Protein AF-A0A965VBL3-F1 (afdb_monomer_lite)

Foldseek 3Di:
DKDKDADDCQVQFDKDWDDWPPPLKDKDWADWDADPVNRMIIIDIDIDRDPPRDWAFQQCDPVRPWIWTWIQTSGPVPRIDIDTHHDTDDD

Sequence (91 aa):
MFLTARGPHRDTVKPVVREVVPDSMQVTIGAAGEIGAGAVVRLPIEIVIPPGSRPANHLCSQQGPAGRIVLETGHPDTPLLTIPVCVAIGP

Secondary structure (DSSP, 8-state):
-EEEEESTTGGG---EEEEEESTT-EEEE---EEETTTTEEEEEEEEE--TTPPPEEE-SSSSS--EEEEEEEEETTEEEEEEEE-EEE--

pLDDT: mean 94.92, std 3.39, range [78.69, 98.31]

Radius of gyration: 15.01 Å; chains: 1; bounding box: 37×23×43 Å

Structure (mmCIF, N/CA/C/O backbone):
data_AF-A0A965VBL3-F1
#
_entry.id   AF-A0A965VBL3-F1
#
loop_
_atom_site.group_PDB
_atom_site.id
_atom_site.type_symbol
_atom_site.label_atom_id
_atom_site.label_alt_id
_atom_site.label_comp_id
_atom_site.label_asym_id
_atom_site.label_entity_id
_atom_site.label_seq_id
_atom_site.pdbx_PDB_ins_code
_atom_site.Cartn_x
_atom_site.Cartn_y
_atom_site.Cartn_z
_atom_site.occupancy
_atom_site.B_iso_or_equiv
_atom_site.auth_seq_id
_atom_site.auth_comp_id
_atom_site.auth_asym_id
_atom_site.auth_atom_id
_atom_site.pdbx_PDB_model_num
ATOM 1 N N . MET A 1 1 ? -6.089 1.066 -5.122 1.00 92.38 1 MET A N 1
ATOM 2 C CA . MET A 1 1 ? -5.035 2.110 -5.242 1.00 92.38 1 MET A CA 1
ATOM 3 C C . MET A 1 1 ? -3.917 1.577 -6.144 1.00 92.38 1 MET A C 1
ATOM 5 O O . MET A 1 1 ? -3.911 0.382 -6.397 1.00 92.38 1 MET A O 1
ATOM 9 N N . PHE A 1 2 ? -2.994 2.405 -6.652 1.00 95.12 2 PHE A N 1
ATOM 10 C CA . PHE A 1 2 ? -1.804 1.928 -7.381 1.00 95.12 2 PHE A CA 1
ATOM 11 C C . PHE A 1 2 ? -0.527 2.599 -6.868 1.00 95.12 2 PHE A C 1
ATOM 13 O O . PHE A 1 2 ? -0.503 3.821 -6.724 1.00 95.12 2 PHE A O 1
ATOM 20 N N . LEU A 1 3 ? 0.547 1.825 -6.691 1.00 95.94 3 LEU A N 1
ATOM 21 C CA . LEU A 1 3 ? 1.910 2.353 -6.655 1.00 95.94 3 LEU A CA 1
ATOM 22 C C . LEU A 1 3 ? 2.409 2.488 -8.094 1.00 95.94 3 LEU A C 1
ATOM 24 O O . LEU A 1 3 ? 2.343 1.537 -8.868 1.00 95.94 3 LEU A O 1
ATOM 28 N N . THR A 1 4 ? 2.883 3.675 -8.465 1.00 96.06 4 THR A N 1
ATOM 29 C CA . THR A 1 4 ? 3.431 3.933 -9.802 1.00 96.06 4 THR A CA 1
ATOM 30 C C . THR A 1 4 ? 4.927 4.186 -9.695 1.00 96.06 4 THR A C 1
ATOM 32 O O . THR A 1 4 ? 5.334 5.130 -9.024 1.00 96.06 4 THR A O 1
ATOM 35 N N . ALA A 1 5 ? 5.725 3.390 -10.400 1.00 95.12 5 ALA A N 1
ATOM 36 C CA . ALA A 1 5 ? 7.161 3.575 -10.536 1.00 95.12 5 ALA A CA 1
ATOM 37 C C . ALA A 1 5 ? 7.501 4.092 -11.941 1.00 95.12 5 ALA A C 1
ATOM 39 O O . ALA A 1 5 ? 6.956 3.638 -12.951 1.00 95.12 5 ALA A O 1
ATOM 40 N N . ARG A 1 6 ? 8.396 5.078 -12.003 1.00 93.31 6 ARG A N 1
ATOM 41 C CA . ARG A 1 6 ? 8.891 5.695 -13.241 1.00 93.31 6 ARG A CA 1
ATOM 42 C C . ARG A 1 6 ? 10.405 5.853 -13.157 1.00 93.31 6 ARG A C 1
ATOM 44 O O . ARG A 1 6 ? 10.985 5.708 -12.087 1.00 93.31 6 ARG A O 1
ATOM 51 N N . GLY A 1 7 ? 11.027 6.203 -14.279 1.00 92.69 7 GLY A N 1
ATOM 52 C CA . GLY A 1 7 ? 12.464 6.471 -14.325 1.00 92.69 7 GLY A CA 1
ATOM 53 C C . GLY A 1 7 ? 13.317 5.197 -14.359 1.00 92.69 7 GLY A C 1
ATOM 54 O O . GLY A 1 7 ? 12.774 4.109 -14.565 1.00 92.69 7 GLY A O 1
ATOM 55 N N . PRO A 1 8 ? 14.648 5.322 -14.226 1.00 93.19 8 PRO A N 1
ATOM 56 C CA . PRO A 1 8 ? 15.596 4.235 -14.497 1.00 93.19 8 PRO A CA 1
ATOM 57 C C . PRO A 1 8 ? 15.459 3.010 -13.586 1.00 93.19 8 PRO A C 1
ATOM 59 O O . PRO A 1 8 ? 15.795 1.907 -13.997 1.00 93.19 8 PRO A O 1
ATOM 62 N N . HIS A 1 9 ? 14.942 3.190 -12.370 1.00 93.75 9 HIS A N 1
ATOM 63 C CA . HIS A 1 9 ? 14.825 2.127 -11.366 1.00 93.75 9 HIS A CA 1
ATOM 64 C C . HIS A 1 9 ? 13.420 1.518 -11.282 1.00 93.75 9 HIS A C 1
ATOM 66 O O . HIS A 1 9 ? 13.125 0.760 -10.364 1.00 93.75 9 HIS A O 1
ATOM 72 N N . ARG A 1 10 ? 12.522 1.830 -12.225 1.00 93.94 10 ARG A N 1
ATOM 73 C CA . ARG A 1 10 ? 11.125 1.366 -12.168 1.00 93.94 10 ARG A CA 1
ATOM 74 C C . ARG A 1 10 ? 10.981 -0.156 -12.101 1.00 93.94 10 ARG A C 1
ATOM 76 O O . ARG A 1 10 ? 10.101 -0.636 -11.396 1.00 93.94 10 ARG A O 1
ATOM 83 N N . ASP A 1 11 ? 11.882 -0.892 -12.746 1.00 90.94 11 ASP A N 1
ATOM 84 C CA . ASP A 1 11 ? 11.851 -2.359 -12.794 1.00 90.94 11 ASP A CA 1
ATOM 85 C C . ASP A 1 11 ? 12.417 -3.011 -11.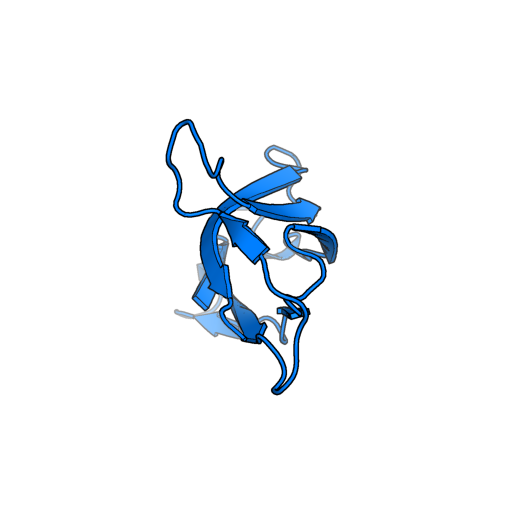519 1.00 90.94 11 ASP A C 1
ATOM 87 O O . ASP A 1 11 ? 12.236 -4.208 -11.284 1.00 90.94 11 ASP A O 1
ATOM 91 N N . THR A 1 12 ? 13.084 -2.232 -10.657 1.00 91.88 12 THR A N 1
ATOM 92 C CA . THR A 1 12 ? 13.564 -2.708 -9.351 1.00 91.88 12 THR A CA 1
ATOM 93 C C . THR A 1 12 ? 12.513 -2.548 -8.253 1.00 91.88 12 THR A C 1
ATOM 95 O O . THR A 1 12 ? 12.687 -3.096 -7.166 1.00 91.88 12 THR A O 1
ATOM 98 N N . VAL A 1 13 ? 11.412 -1.837 -8.524 1.00 95.25 13 VAL A N 1
ATOM 99 C CA . VAL A 1 13 ? 10.342 -1.595 -7.551 1.00 95.25 13 VAL A CA 1
ATOM 100 C C . VAL A 1 13 ? 9.525 -2.870 -7.344 1.00 95.25 13 VAL A C 1
ATOM 102 O O . VAL A 1 13 ? 8.667 -3.230 -8.150 1.00 95.25 13 VAL A O 1
ATOM 105 N N . LYS A 1 14 ? 9.800 -3.552 -6.230 1.00 94.69 14 LYS A N 1
ATOM 106 C CA . LYS A 1 14 ? 9.163 -4.800 -5.790 1.00 94.69 14 LYS A CA 1
ATOM 107 C C . LYS A 1 14 ? 8.704 -4.637 -4.340 1.00 94.69 14 LYS A C 1
ATOM 109 O O . LYS A 1 14 ? 9.354 -5.150 -3.431 1.00 94.69 14 LYS A O 1
ATOM 114 N N . PRO A 1 15 ? 7.636 -3.858 -4.111 1.00 96.69 15 PRO A N 1
ATOM 115 C CA . PRO A 1 15 ? 7.238 -3.463 -2.781 1.00 96.69 15 PRO A CA 1
ATOM 116 C C . PRO A 1 15 ? 6.719 -4.643 -1.956 1.00 96.69 15 PRO A C 1
ATOM 118 O O . PRO A 1 15 ? 5.977 -5.488 -2.457 1.00 96.69 15 PRO A O 1
ATOM 121 N N . VAL A 1 16 ? 7.062 -4.653 -0.672 1.00 97.44 16 VAL A N 1
ATOM 122 C CA . VAL A 1 16 ? 6.593 -5.618 0.327 1.00 97.44 16 VAL A CA 1
ATOM 123 C C . VAL A 1 16 ? 5.982 -4.855 1.496 1.00 97.44 16 VAL A C 1
ATOM 125 O O . VAL A 1 16 ? 6.553 -3.875 1.975 1.00 97.44 16 VAL A O 1
ATOM 128 N N . VAL A 1 17 ? 4.818 -5.303 1.970 1.00 97.88 17 VAL A N 1
ATOM 129 C CA . VAL A 1 17 ? 4.168 -4.725 3.153 1.00 97.88 17 VAL A CA 1
ATOM 130 C C . VAL A 1 17 ? 4.989 -5.072 4.395 1.00 97.88 17 VAL A C 1
ATOM 132 O O . VAL A 1 17 ? 5.220 -6.244 4.687 1.00 97.88 17 VAL A O 1
ATOM 135 N N . ARG A 1 18 ? 5.443 -4.048 5.119 1.00 97.88 18 ARG A N 1
ATOM 136 C CA . ARG A 1 18 ? 6.208 -4.186 6.367 1.00 97.88 18 ARG A CA 1
ATOM 137 C C . ARG A 1 18 ? 5.367 -3.929 7.601 1.00 97.88 18 ARG A C 1
ATOM 139 O O . ARG A 1 18 ? 5.544 -4.612 8.602 1.00 97.88 18 ARG A O 1
ATOM 146 N N . GLU A 1 19 ? 4.453 -2.971 7.529 1.00 98.00 19 GLU A N 1
ATOM 147 C CA . GLU A 1 19 ? 3.597 -2.619 8.655 1.00 98.00 19 GLU A CA 1
ATOM 148 C C . GLU A 1 19 ? 2.241 -2.117 8.169 1.00 98.00 19 GLU A C 1
ATOM 150 O O . GLU A 1 19 ? 2.160 -1.407 7.163 1.00 98.00 19 GLU A O 1
ATOM 155 N N . VAL A 1 20 ? 1.189 -2.461 8.911 1.00 98.19 20 VAL A N 1
ATOM 156 C CA . VAL A 1 20 ? -0.164 -1.954 8.700 1.00 98.19 20 VAL A CA 1
ATOM 157 C C . VAL A 1 20 ? -0.772 -1.562 10.043 1.00 98.19 20 VAL A C 1
ATOM 159 O O . VAL A 1 20 ? -0.803 -2.357 10.978 1.00 98.19 20 VAL A O 1
ATOM 162 N N . VAL A 1 21 ? -1.259 -0.327 10.126 1.00 97.25 21 VAL A N 1
ATOM 163 C CA . VAL A 1 21 ? -1.991 0.219 11.269 1.00 97.25 21 VAL A CA 1
ATOM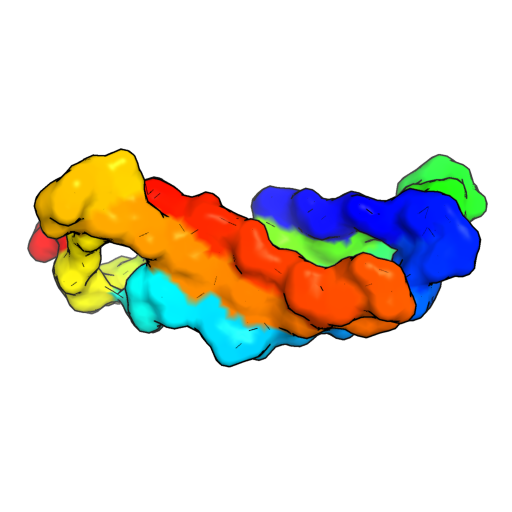 164 C C . VAL A 1 21 ? -3.246 0.919 10.735 1.00 97.25 21 VAL A C 1
ATOM 166 O O . VAL A 1 21 ? -3.105 1.824 9.905 1.00 97.25 21 VAL A O 1
ATOM 169 N N . PRO A 1 22 ? -4.456 0.555 11.195 1.00 96.69 22 PRO A N 1
ATOM 170 C CA . PRO A 1 22 ? -4.749 -0.465 12.210 1.00 96.69 22 PRO A CA 1
ATOM 171 C C . PRO A 1 22 ? -4.552 -1.897 11.689 1.00 96.69 22 PRO A C 1
ATOM 173 O O . PRO A 1 22 ? -4.671 -2.147 10.494 1.00 96.69 22 PRO A O 1
ATOM 176 N N . ASP A 1 23 ? -4.318 -2.850 12.592 1.00 95.38 23 ASP A N 1
ATOM 177 C CA . ASP A 1 23 ? -4.156 -4.275 12.246 1.00 95.38 23 ASP A CA 1
ATOM 178 C C . ASP A 1 23 ? -5.450 -4.945 11.737 1.00 95.38 23 ASP A C 1
ATOM 180 O O . ASP A 1 23 ? -5.407 -5.988 11.090 1.00 95.38 23 ASP A O 1
ATOM 184 N N . SER A 1 24 ? -6.601 -4.301 11.950 1.00 95.38 24 SER A N 1
ATOM 185 C CA . SER A 1 24 ? -7.890 -4.630 11.330 1.00 95.38 24 SER A CA 1
ATOM 186 C C . SER A 1 24 ? -7.926 -4.429 9.804 1.00 95.38 24 SER A C 1
ATOM 188 O O . SER A 1 24 ? -8.931 -4.767 9.173 1.00 95.38 24 SER A O 1
ATOM 190 N N . MET A 1 25 ? -6.885 -3.840 9.209 1.00 96.38 25 MET A N 1
ATOM 191 C CA . MET A 1 25 ? -6.767 -3.588 7.774 1.00 96.38 25 MET A CA 1
ATOM 192 C C . MET A 1 25 ? -5.809 -4.595 7.129 1.00 96.38 25 MET A C 1
ATOM 194 O O . MET A 1 25 ? -4.695 -4.810 7.596 1.00 96.38 25 MET A O 1
ATOM 198 N N . GLN A 1 26 ? -6.228 -5.183 6.015 1.00 97.31 26 GLN A N 1
ATOM 199 C CA . GLN A 1 26 ? -5.416 -6.060 5.180 1.00 97.31 26 GLN A CA 1
ATOM 200 C C . GLN A 1 26 ? -4.945 -5.293 3.951 1.00 97.31 26 GLN A C 1
ATOM 202 O O . GLN A 1 26 ? -5.730 -4.591 3.313 1.00 97.31 26 GLN A O 1
ATOM 207 N N . VAL A 1 27 ? -3.664 -5.434 3.614 1.00 98.06 27 VAL A N 1
ATOM 208 C CA . VAL A 1 27 ? -3.058 -4.778 2.453 1.00 98.06 27 VAL A CA 1
ATOM 209 C C . VAL A 1 27 ? -2.394 -5.828 1.582 1.00 98.06 27 VAL A C 1
ATOM 211 O O . VAL A 1 27 ? -1.511 -6.547 2.045 1.00 98.06 27 VAL A O 1
ATOM 214 N N . THR A 1 28 ? -2.794 -5.878 0.315 1.00 97.94 28 THR A N 1
ATOM 215 C CA . THR A 1 28 ? -2.232 -6.794 -0.681 1.00 97.94 28 THR A CA 1
ATOM 216 C C . THR A 1 28 ? -1.668 -6.002 -1.851 1.00 97.94 28 THR A C 1
ATOM 218 O O . THR A 1 28 ? -2.268 -5.031 -2.315 1.00 97.94 28 THR A O 1
ATOM 221 N N . ILE A 1 29 ? -0.500 -6.418 -2.334 1.00 97.62 29 ILE A N 1
ATOM 222 C CA . ILE A 1 29 ? 0.154 -5.846 -3.511 1.00 97.62 29 ILE A CA 1
ATOM 223 C C . ILE A 1 29 ? 0.031 -6.871 -4.632 1.00 97.62 29 ILE A C 1
ATOM 225 O O . ILE A 1 29 ? 0.549 -7.981 -4.518 1.00 97.62 29 ILE A O 1
ATOM 229 N N . GLY A 1 30 ? -0.680 -6.517 -5.699 1.00 96.19 30 GLY A N 1
ATOM 230 C CA . GLY A 1 30 ? -0.824 -7.387 -6.861 1.00 96.19 30 GLY A CA 1
ATOM 231 C C . GLY A 1 30 ? 0.344 -7.273 -7.842 1.00 96.19 30 GLY A C 1
ATOM 232 O O . GLY A 1 30 ? 1.280 -6.492 -7.658 1.00 96.19 30 GLY A O 1
ATOM 233 N N . ALA A 1 31 ? 0.272 -8.067 -8.910 1.00 94.25 31 ALA A N 1
ATOM 234 C CA . ALA A 1 31 ? 1.325 -8.146 -9.915 1.00 94.25 31 ALA A CA 1
ATOM 235 C C . ALA A 1 31 ? 1.576 -6.799 -10.611 1.00 94.25 31 ALA A C 1
ATOM 237 O O . ALA A 1 31 ? 0.647 -6.045 -10.912 1.00 94.25 31 ALA A O 1
ATOM 238 N N . ALA A 1 32 ? 2.850 -6.523 -10.887 1.00 94.12 32 ALA A N 1
ATOM 239 C CA . ALA A 1 32 ? 3.262 -5.355 -11.644 1.00 94.12 32 ALA A CA 1
ATOM 240 C C . ALA A 1 32 ? 2.777 -5.444 -13.100 1.00 94.12 32 ALA A C 1
ATOM 242 O O . ALA A 1 32 ? 2.904 -6.485 -13.743 1.0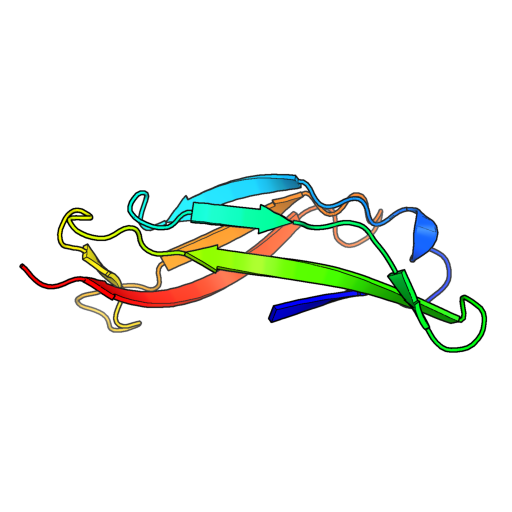0 94.12 32 ALA A O 1
ATOM 243 N N . GLY A 1 33 ? 2.243 -4.337 -13.614 1.00 93.81 33 GLY A N 1
ATOM 244 C CA . GLY A 1 33 ? 1.852 -4.169 -15.008 1.00 93.81 33 GLY A CA 1
ATOM 245 C C . GLY A 1 33 ? 2.566 -2.981 -15.643 1.00 93.81 33 GLY A C 1
ATOM 246 O O . GLY A 1 33 ? 2.625 -1.893 -15.062 1.00 93.81 33 GLY A O 1
ATOM 247 N N . GLU A 1 34 ? 3.094 -3.183 -16.844 1.00 93.19 34 GLU A N 1
ATOM 248 C CA . GLU A 1 34 ? 3.714 -2.123 -17.636 1.00 93.19 34 GLU A CA 1
ATOM 249 C C . GLU A 1 34 ? 2.667 -1.279 -18.372 1.00 93.19 34 GLU A C 1
ATOM 251 O O . GLU A 1 34 ? 1.646 -1.777 -18.847 1.00 93.19 34 GLU A O 1
ATOM 256 N N . ILE A 1 35 ? 2.939 0.019 -18.502 1.00 91.06 35 ILE A N 1
ATOM 257 C CA . ILE A 1 35 ? 2.119 0.971 -19.255 1.00 91.06 35 ILE A CA 1
ATOM 258 C C . ILE A 1 35 ? 3.019 1.774 -20.195 1.00 91.06 35 ILE A C 1
ATOM 260 O O . ILE A 1 35 ? 4.110 2.199 -19.813 1.00 91.06 35 ILE A O 1
ATOM 264 N N . GLY A 1 36 ? 2.535 2.018 -21.418 1.00 85.19 36 GLY A N 1
ATOM 265 C CA . GLY A 1 36 ? 3.230 2.856 -22.398 1.00 85.19 36 GLY A CA 1
ATOM 266 C C . GLY A 1 36 ? 4.557 2.248 -22.852 1.00 85.19 36 GLY A C 1
ATOM 267 O O . GLY A 1 36 ? 5.577 2.927 -22.799 1.00 85.19 36 GLY A O 1
ATOM 268 N N . ALA A 1 37 ? 4.538 0.968 -23.245 1.00 85.81 37 ALA A N 1
ATOM 269 C CA . ALA A 1 37 ? 5.715 0.211 -23.686 1.00 85.81 37 ALA A CA 1
ATOM 270 C C . ALA A 1 37 ? 6.861 0.193 -22.650 1.00 85.81 37 ALA A C 1
ATOM 272 O O . ALA A 1 37 ? 8.013 0.468 -22.974 1.00 85.81 37 ALA A O 1
ATOM 273 N N . GLY A 1 38 ? 6.526 -0.074 -21.383 1.00 81.94 38 GLY A N 1
ATOM 274 C CA . GLY A 1 38 ? 7.514 -0.212 -20.307 1.00 81.94 38 GLY A CA 1
ATOM 275 C C . GLY A 1 38 ? 8.062 1.108 -19.757 1.00 81.94 38 GLY A C 1
ATOM 276 O O . GLY A 1 38 ? 8.972 1.096 -18.932 1.00 81.94 38 GLY A O 1
ATOM 277 N N . ALA A 1 39 ? 7.528 2.266 -20.163 1.00 88.88 39 ALA A N 1
ATOM 278 C CA . ALA A 1 39 ? 7.934 3.562 -19.607 1.00 88.88 39 ALA A CA 1
ATOM 279 C C . ALA A 1 39 ? 7.500 3.746 -18.139 1.00 88.88 39 ALA A C 1
ATOM 281 O O . ALA A 1 39 ? 8.108 4.515 -17.387 1.00 88.88 39 ALA A O 1
ATOM 282 N N . VAL A 1 40 ? 6.434 3.053 -17.730 1.00 93.56 40 VAL A N 1
ATOM 283 C CA . VAL A 1 40 ? 5.840 3.129 -16.394 1.00 93.56 40 VAL A CA 1
ATOM 284 C C . VAL A 1 40 ? 5.488 1.727 -15.912 1.00 93.56 40 VAL A C 1
ATOM 286 O O . VAL A 1 40 ? 4.870 0.965 -16.651 1.00 93.56 40 VAL A O 1
ATOM 289 N N . VAL A 1 41 ? 5.798 1.429 -14.651 1.00 95.62 41 VAL A N 1
ATOM 290 C CA . VAL A 1 41 ? 5.352 0.211 -13.963 1.00 95.62 41 VAL A CA 1
ATOM 291 C C . VAL A 1 41 ? 4.297 0.594 -12.928 1.00 95.62 41 VAL A C 1
ATOM 293 O O . VAL A 1 41 ? 4.479 1.544 -12.160 1.00 95.62 41 VAL A O 1
ATOM 296 N N . ARG A 1 42 ? 3.170 -0.120 -12.904 1.00 96.19 42 ARG A N 1
ATOM 297 C CA . ARG A 1 42 ? 2.118 0.043 -11.894 1.00 96.19 42 ARG A CA 1
ATOM 298 C C . ARG A 1 42 ? 1.881 -1.244 -11.134 1.00 96.19 42 ARG A C 1
ATOM 300 O O . ARG A 1 42 ? 1.708 -2.294 -11.737 1.00 96.19 42 ARG A O 1
ATOM 307 N N . LEU A 1 43 ? 1.781 -1.128 -9.817 1.00 97.12 43 LEU A N 1
ATOM 308 C CA . LEU A 1 43 ? 1.432 -2.227 -8.930 1.00 97.12 43 LEU A CA 1
ATOM 309 C C . LEU A 1 43 ? 0.111 -1.890 -8.227 1.00 97.12 43 LEU A C 1
ATOM 311 O O . LEU A 1 43 ? 0.037 -0.847 -7.564 1.00 97.12 43 LEU A O 1
ATOM 315 N N . PRO A 1 44 ? -0.953 -2.695 -8.390 1.00 97.56 44 PRO A N 1
ATOM 316 C CA . PRO A 1 44 ? -2.199 -2.477 -7.671 1.00 97.56 44 PRO A CA 1
ATOM 317 C C . PRO A 1 44 ? -1.992 -2.742 -6.178 1.00 97.56 44 PRO A C 1
ATOM 319 O O . PRO A 1 44 ? -1.403 -3.746 -5.789 1.00 97.56 44 PRO A O 1
ATOM 322 N N . ILE A 1 45 ? -2.500 -1.831 -5.353 1.00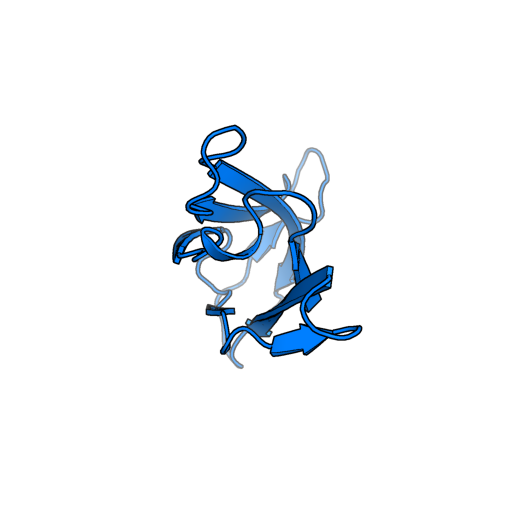 97.75 45 ILE A N 1
ATOM 323 C CA . ILE A 1 45 ? -2.591 -1.982 -3.902 1.00 97.75 45 ILE A CA 1
ATOM 324 C C . ILE A 1 45 ? -4.070 -2.109 -3.559 1.00 97.75 45 ILE A C 1
ATOM 326 O O . ILE A 1 45 ? -4.859 -1.179 -3.790 1.00 97.75 45 ILE A O 1
ATOM 330 N N . GLU A 1 46 ? -4.422 -3.263 -3.014 1.00 97.81 46 GLU A N 1
ATOM 331 C CA . GLU A 1 46 ? -5.731 -3.560 -2.461 1.00 97.81 46 GLU A CA 1
ATOM 332 C C . GLU A 1 46 ? -5.691 -3.378 -0.944 1.00 97.81 46 GLU A C 1
ATOM 334 O O . GLU A 1 46 ? -4.750 -3.812 -0.279 1.00 97.81 46 GLU A O 1
ATOM 339 N N . ILE A 1 47 ? -6.703 -2.695 -0.413 1.00 97.06 47 ILE A N 1
ATOM 340 C CA . ILE A 1 47 ? -6.852 -2.414 1.011 1.00 97.06 47 ILE A CA 1
ATOM 341 C C . ILE A 1 47 ? -8.250 -2.876 1.406 1.00 97.06 47 ILE A C 1
ATOM 343 O O . ILE A 1 47 ? -9.234 -2.377 0.860 1.00 97.06 47 ILE A O 1
ATOM 347 N N . VAL A 1 48 ? -8.331 -3.818 2.340 1.00 97.50 48 VAL A N 1
ATOM 348 C CA . VAL A 1 48 ? -9.589 -4.426 2.786 1.00 97.50 48 VAL A CA 1
ATOM 349 C C . VAL A 1 48 ? -9.696 -4.315 4.297 1.00 97.50 48 VAL A C 1
ATOM 351 O O . VAL A 1 48 ? -8.740 -4.581 5.017 1.00 97.50 48 VAL A O 1
ATOM 354 N N . ILE A 1 49 ? -10.879 -3.959 4.787 1.00 96.94 49 ILE A N 1
ATOM 355 C CA . ILE A 1 49 ? -11.247 -4.111 6.196 1.00 96.94 49 ILE A CA 1
ATOM 356 C C . ILE A 1 49 ? -12.269 -5.245 6.233 1.00 96.94 49 ILE A C 1
ATOM 358 O O . ILE A 1 49 ? -13.386 -5.050 5.745 1.00 96.94 49 ILE A O 1
ATOM 362 N N . PRO A 1 50 ? -11.898 -6.440 6.721 1.00 96.56 50 PRO A N 1
ATOM 363 C CA . PRO A 1 50 ? -12.823 -7.560 6.782 1.00 96.56 50 PRO A CA 1
ATOM 364 C C . PRO A 1 50 ? -14.088 -7.235 7.598 1.00 96.56 50 PRO A C 1
ATOM 366 O O . PRO A 1 50 ? -14.023 -6.470 8.566 1.00 96.56 50 PRO A O 1
ATOM 369 N N . PRO A 1 51 ? -15.245 -7.832 7.262 1.00 95.25 51 PRO A N 1
ATOM 370 C CA . PRO A 1 51 ? -16.427 -7.761 8.114 1.00 95.25 51 PRO A CA 1
ATOM 371 C C . PRO A 1 51 ? -16.128 -8.283 9.526 1.00 95.25 51 PRO A C 1
ATOM 373 O O . PRO A 1 51 ? -15.462 -9.306 9.682 1.00 95.25 51 PRO A O 1
ATOM 376 N N . GLY A 1 52 ? -16.624 -7.593 10.556 1.00 94.69 52 GLY A N 1
ATOM 377 C CA . GLY A 1 52 ? -16.386 -7.968 11.958 1.00 94.69 52 GLY A CA 1
ATOM 378 C C . GLY A 1 52 ? -14.996 -7.603 12.496 1.00 94.69 52 GLY A C 1
ATOM 379 O O . GLY A 1 52 ? -14.636 -8.029 13.592 1.00 94.69 52 GLY A O 1
ATOM 380 N N . SER A 1 53 ? -14.211 -6.823 11.747 1.00 96.50 53 SER A N 1
ATOM 381 C CA . SER A 1 53 ? -12.950 -6.253 12.223 1.00 96.50 53 SER A CA 1
ATOM 382 C C . SER A 1 53 ? -13.117 -5.462 13.524 1.00 96.50 53 SER A C 1
ATOM 384 O O . SER A 1 53 ? -14.132 -4.807 13.752 1.00 96.50 53 SER A O 1
ATOM 386 N N . ARG A 1 54 ? -12.083 -5.484 14.375 1.00 94.31 54 ARG A N 1
ATOM 387 C CA . ARG A 1 54 ? -12.107 -4.771 15.660 1.00 94.31 54 ARG A CA 1
ATOM 388 C C . ARG A 1 54 ? -12.242 -3.259 15.451 1.00 94.31 54 ARG A C 1
ATOM 390 O O . ARG A 1 54 ? -11.603 -2.737 14.527 1.00 94.31 54 ARG A O 1
ATOM 397 N N . PRO A 1 55 ? -12.974 -2.558 16.340 1.00 95.50 55 PRO A N 1
ATOM 398 C CA . PRO A 1 55 ? -13.059 -1.109 16.302 1.00 95.50 55 PRO A CA 1
ATOM 399 C C . PRO A 1 55 ? -11.681 -0.449 16.346 1.00 95.50 55 PRO A C 1
ATOM 401 O O . PRO A 1 55 ? -10.797 -0.867 17.095 1.00 95.50 55 PRO A O 1
ATOM 404 N N . ALA A 1 56 ? -11.513 0.601 15.553 1.00 95.56 56 ALA A N 1
ATOM 405 C CA . ALA A 1 56 ? -10.286 1.382 15.482 1.00 95.56 56 ALA A CA 1
ATOM 406 C C . ALA A 1 56 ? -10.620 2.832 15.125 1.00 95.56 56 ALA A C 1
ATOM 408 O O . ALA A 1 56 ? -11.529 3.081 14.333 1.00 95.56 56 ALA A O 1
ATOM 409 N N . ASN A 1 57 ? -9.872 3.786 15.684 1.00 96.19 57 ASN A N 1
ATOM 410 C CA . ASN A 1 57 ? -10.019 5.206 15.378 1.00 96.19 57 ASN A CA 1
ATOM 411 C C . ASN A 1 57 ? -8.685 5.796 14.917 1.00 96.19 57 ASN A C 1
ATOM 413 O O . ASN A 1 57 ? -7.803 6.083 15.723 1.00 96.19 57 ASN A O 1
ATOM 417 N N . HIS A 1 58 ? -8.587 6.012 13.612 1.00 97.00 58 HIS A N 1
ATOM 418 C CA . HIS A 1 58 ? -7.487 6.685 12.945 1.00 97.00 58 HIS A CA 1
ATOM 419 C C . HIS A 1 58 ? -8.024 7.818 12.064 1.00 97.00 58 HIS A C 1
ATOM 421 O O . HIS A 1 58 ? -7.668 7.922 10.898 1.00 97.00 58 HIS A O 1
ATOM 427 N N . LEU A 1 59 ? -8.913 8.672 12.580 1.00 95.69 59 LEU A N 1
ATOM 428 C CA . LEU A 1 59 ? -9.534 9.777 11.825 1.00 95.69 59 LEU A CA 1
ATOM 429 C C . LEU A 1 59 ? -8.593 10.957 11.503 1.00 95.69 59 LEU A C 1
ATOM 431 O O . LEU A 1 59 ? -9.064 12.057 11.223 1.00 95.69 59 LEU A O 1
ATOM 435 N N . CYS A 1 60 ? -7.274 10.754 11.538 1.00 96.12 60 CYS A N 1
ATOM 436 C CA . CYS A 1 60 ? -6.267 11.784 11.274 1.00 96.12 60 CYS A CA 1
ATOM 437 C C . CYS A 1 60 ? -6.475 13.065 12.102 1.00 96.12 60 CYS A C 1
ATOM 439 O O . CYS A 1 60 ? -6.218 14.177 11.643 1.00 96.12 60 CYS A O 1
ATOM 441 N N . SER A 1 61 ? -6.940 12.896 13.338 1.00 95.38 61 SER A N 1
ATOM 442 C CA . SER A 1 61 ? -7.130 13.962 14.318 1.00 95.38 61 SER A CA 1
ATOM 443 C C . SER A 1 61 ? -6.119 13.820 15.457 1.00 95.38 61 SER A C 1
ATOM 445 O O . SER A 1 61 ? -5.415 12.817 15.554 1.00 95.38 61 SER A O 1
ATOM 447 N N . GLN A 1 62 ? -6.056 14.803 16.361 1.00 91.19 62 GLN A N 1
ATOM 448 C CA . GLN A 1 62 ? -5.217 14.670 17.560 1.00 91.19 62 GLN A CA 1
ATOM 449 C C . GLN A 1 62 ? -5.656 13.503 18.460 1.00 91.19 62 GLN A C 1
ATOM 451 O O . GLN A 1 62 ? -4.820 12.859 19.082 1.00 91.19 62 GLN A O 1
ATOM 456 N N . GLN A 1 63 ? -6.961 13.222 18.520 1.00 91.00 63 GLN A N 1
ATOM 457 C CA . GLN A 1 63 ? -7.530 12.160 19.359 1.00 91.00 63 GLN A CA 1
ATOM 458 C C . GLN A 1 63 ? -7.501 10.783 18.678 1.00 91.00 63 GLN A C 1
ATOM 460 O O . GLN A 1 63 ? -7.489 9.765 19.362 1.00 91.00 63 GLN A O 1
ATOM 465 N N . GLY A 1 64 ? -7.485 10.748 17.343 1.00 91.75 64 GLY A N 1
ATOM 466 C CA . GLY A 1 64 ? -7.318 9.545 16.529 1.00 91.75 64 GLY A CA 1
ATOM 467 C C . GLY A 1 64 ? -6.241 9.781 15.472 1.00 91.75 64 GLY A C 1
ATOM 468 O O . GLY A 1 64 ? -6.592 10.141 14.343 1.00 91.75 64 GLY A O 1
ATOM 469 N N . PRO A 1 65 ? -4.948 9.630 15.818 1.00 95.75 65 PRO A N 1
ATOM 470 C CA . PRO A 1 65 ? -3.843 9.848 14.890 1.00 95.75 65 PRO A CA 1
ATOM 471 C C . PRO A 1 65 ? -3.946 8.960 13.651 1.00 95.75 65 PRO A C 1
ATOM 473 O O . PRO A 1 65 ? -4.549 7.889 13.693 1.00 95.75 65 PRO A O 1
ATOM 476 N N . ALA A 1 66 ? -3.325 9.378 12.549 1.00 97.12 66 ALA A N 1
ATOM 477 C CA . ALA A 1 66 ? -3.335 8.605 11.312 1.00 97.12 66 ALA A CA 1
ATOM 478 C C . ALA A 1 66 ? -2.809 7.174 11.520 1.00 97.12 66 ALA A C 1
ATOM 480 O O . ALA A 1 66 ? -1.820 6.941 12.221 1.00 97.12 66 ALA A O 1
ATOM 481 N N . GLY A 1 67 ? -3.469 6.222 10.867 1.00 97.31 67 GLY A N 1
ATOM 482 C CA . GLY A 1 67 ? -2.916 4.904 10.614 1.00 97.31 67 GLY A CA 1
ATOM 483 C C . GLY A 1 67 ? -1.811 4.997 9.565 1.00 97.31 67 GLY A C 1
ATOM 484 O O . GLY A 1 67 ? -1.531 6.066 9.010 1.00 97.31 67 GLY A O 1
ATOM 485 N N . ARG A 1 68 ? -1.167 3.872 9.269 1.00 98.00 68 ARG A N 1
ATOM 486 C CA . ARG A 1 68 ? -0.101 3.828 8.269 1.00 98.00 68 ARG A CA 1
ATOM 487 C C . ARG A 1 68 ? -0.003 2.476 7.593 1.00 98.00 68 ARG A C 1
ATOM 489 O O . ARG A 1 68 ? -0.264 1.446 8.202 1.00 98.00 68 ARG A O 1
ATOM 496 N N . ILE A 1 69 ? 0.453 2.505 6.353 1.00 98.31 69 ILE A N 1
ATOM 497 C CA . ILE A 1 69 ? 0.946 1.344 5.624 1.00 98.31 69 ILE A CA 1
ATOM 498 C C . ILE A 1 69 ? 2.407 1.636 5.307 1.00 98.31 69 ILE A C 1
ATOM 500 O O . ILE A 1 69 ? 2.697 2.628 4.641 1.00 98.31 69 ILE A O 1
ATOM 504 N N . VAL A 1 70 ? 3.323 0.803 5.788 1.00 98.31 70 VAL A N 1
ATOM 505 C CA . VAL A 1 70 ? 4.752 0.924 5.481 1.00 98.31 70 VAL A CA 1
ATOM 506 C C . VAL A 1 70 ? 5.109 -0.136 4.457 1.00 98.31 70 VAL A C 1
ATOM 508 O O . VAL A 1 70 ? 4.913 -1.329 4.691 1.00 98.31 70 VAL A O 1
ATOM 511 N N . LEU A 1 71 ? 5.632 0.306 3.319 1.00 98.25 71 LEU A N 1
ATOM 512 C CA . LEU A 1 71 ? 6.112 -0.544 2.241 1.00 98.25 71 LEU A CA 1
ATOM 513 C C . LEU A 1 71 ? 7.632 -0.445 2.163 1.00 98.25 71 LEU A C 1
ATOM 515 O O . LEU A 1 71 ? 8.174 0.655 2.093 1.00 98.25 71 LEU A O 1
ATOM 519 N N . GLU A 1 72 ? 8.318 -1.577 2.109 1.00 98.00 72 GLU A N 1
ATOM 520 C CA . GLU A 1 72 ? 9.692 -1.619 1.610 1.00 98.00 72 GLU A CA 1
ATOM 521 C C . GLU A 1 72 ? 9.631 -1.720 0.096 1.00 98.00 72 GLU A C 1
ATOM 523 O O . GLU A 1 72 ? 9.049 -2.672 -0.399 1.00 98.00 72 GLU A O 1
ATOM 528 N N . THR A 1 73 ? 10.149 -0.740 -0.643 1.00 95.44 73 THR A N 1
ATOM 529 C CA . THR A 1 73 ? 9.819 -0.570 -2.071 1.00 95.44 73 THR A CA 1
ATOM 530 C C . THR A 1 73 ? 10.759 -1.308 -3.029 1.00 95.44 73 THR A C 1
ATOM 532 O O . THR A 1 73 ? 10.383 -1.550 -4.176 1.00 95.44 73 THR A O 1
ATOM 535 N N . GLY A 1 74 ? 11.988 -1.614 -2.599 1.00 93.50 74 GLY A N 1
ATOM 536 C CA . GLY A 1 74 ? 13.077 -2.075 -3.473 1.00 93.50 74 GLY A CA 1
ATOM 537 C C . GLY A 1 74 ? 13.727 -0.977 -4.338 1.00 93.50 74 GLY A C 1
ATOM 538 O O . GLY A 1 74 ? 14.618 -1.271 -5.135 1.00 93.50 74 GLY A O 1
ATOM 539 N N . HIS A 1 75 ? 13.313 0.288 -4.204 1.00 94.06 75 HIS A N 1
ATOM 540 C CA . HIS A 1 75 ? 13.933 1.425 -4.889 1.00 94.06 75 HIS A CA 1
ATOM 541 C C . HIS A 1 75 ? 15.191 1.898 -4.135 1.00 94.06 75 HIS A C 1
ATOM 543 O O . HIS A 1 75 ? 15.095 2.119 -2.924 1.00 94.06 75 HIS A O 1
ATOM 549 N N . PRO A 1 76 ? 16.337 2.132 -4.809 1.00 92.56 76 PRO A N 1
ATOM 550 C CA . PRO A 1 76 ? 17.589 2.508 -4.141 1.00 92.56 76 PRO A CA 1
ATOM 551 C C . PRO A 1 76 ? 17.469 3.815 -3.348 1.00 92.56 76 PRO A C 1
ATOM 553 O O . PRO A 1 76 ? 17.893 3.884 -2.198 1.00 92.56 76 PRO A O 1
ATOM 556 N N . ASP A 1 77 ? 16.812 4.823 -3.927 1.00 92.81 77 ASP A N 1
ATOM 557 C CA . ASP A 1 77 ? 16.693 6.149 -3.301 1.00 92.81 77 ASP A CA 1
ATOM 558 C C . ASP A 1 77 ? 15.483 6.287 -2.366 1.00 92.81 77 ASP A C 1
ATOM 560 O O . ASP A 1 77 ? 15.321 7.292 -1.679 1.00 92.81 77 ASP A O 1
ATOM 564 N N . THR A 1 78 ? 14.564 5.320 -2.367 1.00 93.31 78 THR A N 1
ATOM 565 C CA . THR A 1 78 ? 13.332 5.392 -1.563 1.00 93.31 78 THR A CA 1
ATOM 566 C C . THR A 1 78 ? 13.015 4.012 -1.008 1.00 93.31 78 THR A C 1
ATOM 568 O O . THR A 1 78 ? 11.999 3.425 -1.372 1.00 93.31 78 THR A O 1
ATOM 571 N N . PRO A 1 79 ? 13.883 3.454 -0.146 1.00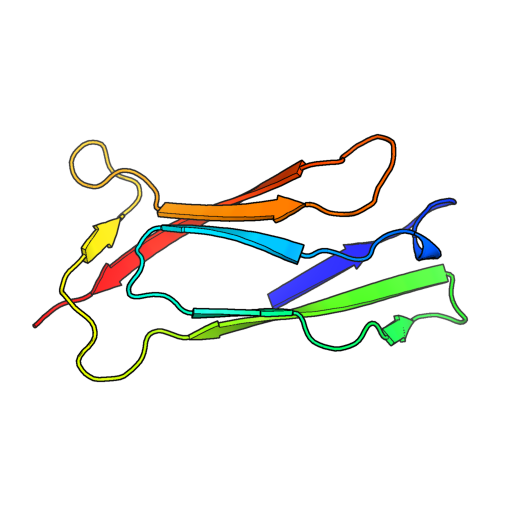 94.62 79 PRO A N 1
ATOM 572 C CA . PRO A 1 79 ? 13.775 2.065 0.292 1.00 94.62 79 PRO A CA 1
ATOM 573 C C . PRO A 1 79 ? 12.503 1.799 1.103 1.00 94.62 79 PRO A C 1
ATOM 575 O O . PRO A 1 79 ? 11.973 0.692 1.056 1.00 94.62 79 PRO A O 1
ATOM 578 N N . LEU A 1 80 ? 11.983 2.815 1.799 1.00 97.38 80 LEU A N 1
ATOM 579 C CA . LEU A 1 80 ? 10.739 2.762 2.560 1.00 97.38 80 LEU A CA 1
ATOM 580 C C . LEU A 1 80 ? 9.761 3.831 2.065 1.00 97.38 80 LEU A C 1
ATOM 582 O O . LEU A 1 80 ? 10.142 4.979 1.841 1.00 97.38 80 LEU A O 1
ATOM 586 N N . LEU A 1 81 ? 8.491 3.455 1.948 1.00 97.12 81 LEU A N 1
ATOM 587 C CA . LEU A 1 81 ? 7.380 4.344 1.638 1.00 97.12 81 LEU A CA 1
ATOM 588 C C . LEU A 1 81 ? 6.286 4.175 2.691 1.00 97.12 81 LEU A C 1
ATOM 590 O O . LEU A 1 81 ? 5.718 3.094 2.834 1.00 97.12 81 LEU A O 1
ATOM 594 N N . THR A 1 82 ? 5.957 5.261 3.385 1.00 97.81 82 THR A N 1
ATOM 595 C CA . THR A 1 82 ? 4.863 5.294 4.361 1.00 97.81 82 THR A CA 1
ATOM 596 C C . THR A 1 82 ? 3.648 5.981 3.754 1.00 97.81 82 THR A C 1
ATOM 598 O O . THR A 1 82 ? 3.719 7.144 3.361 1.00 97.81 82 THR A O 1
ATOM 601 N N . ILE A 1 83 ? 2.522 5.274 3.708 1.00 96.81 83 ILE A N 1
ATOM 602 C CA . ILE A 1 83 ? 1.229 5.794 3.260 1.00 96.81 83 ILE A CA 1
ATOM 603 C C . ILE A 1 83 ? 0.375 6.052 4.508 1.00 96.81 83 ILE A C 1
ATOM 605 O O . ILE A 1 83 ? -0.001 5.086 5.178 1.00 96.81 83 ILE A O 1
ATOM 609 N N . PRO A 1 84 ? 0.071 7.313 4.860 1.00 96.56 84 PRO A N 1
ATOM 610 C CA . PRO A 1 84 ? -0.842 7.610 5.958 1.00 96.56 84 PRO A CA 1
ATOM 611 C C . PRO A 1 84 ? -2.274 7.216 5.578 1.00 96.56 84 PRO A C 1
ATOM 613 O O . PRO A 1 84 ? -2.701 7.426 4.441 1.00 96.56 84 PRO A O 1
ATOM 616 N N . VAL A 1 85 ? -3.022 6.660 6.531 1.00 96.62 85 VAL A N 1
ATOM 617 C CA . VAL A 1 85 ? -4.404 6.208 6.315 1.00 96.62 85 VAL A CA 1
ATOM 618 C C . VAL A 1 85 ? -5.322 6.818 7.363 1.00 96.62 85 VAL A C 1
ATOM 620 O O . VAL A 1 85 ? -5.076 6.687 8.562 1.00 96.62 85 VAL A O 1
ATOM 623 N N . CYS A 1 86 ? -6.398 7.454 6.897 1.00 96.75 86 CYS A N 1
ATOM 624 C CA . CYS A 1 86 ? -7.468 7.939 7.756 1.00 96.75 86 CYS A CA 1
ATOM 625 C C . CYS A 1 86 ? -8.642 6.959 7.704 1.00 96.75 86 CYS A C 1
ATOM 627 O O . CYS A 1 86 ? -9.245 6.785 6.646 1.00 96.75 86 CYS A O 1
ATOM 629 N N . VAL A 1 87 ? -8.958 6.300 8.818 1.00 96.00 87 VAL A N 1
ATOM 630 C CA . VAL A 1 87 ? -10.006 5.271 8.871 1.00 96.00 87 VAL A CA 1
ATOM 631 C C . VAL A 1 87 ? -10.639 5.181 10.256 1.00 96.00 87 VAL A C 1
ATOM 633 O O . VAL A 1 87 ? -9.956 5.322 11.268 1.00 96.00 87 VAL A O 1
ATOM 636 N N . ALA A 1 88 ? -11.941 4.915 10.308 1.00 95.19 88 ALA A N 1
ATOM 637 C CA . ALA A 1 88 ? -12.637 4.514 11.524 1.00 95.19 88 ALA A CA 1
ATOM 638 C C . ALA A 1 88 ? -13.419 3.223 11.271 1.00 95.19 88 ALA A C 1
ATOM 640 O O . ALA A 1 88 ? -14.052 3.076 10.226 1.00 95.19 88 ALA A O 1
ATOM 641 N N . ILE A 1 89 ? -13.368 2.306 12.233 1.00 94.88 89 ILE A N 1
ATOM 642 C CA . ILE A 1 89 ? -14.117 1.048 12.231 1.00 94.88 89 ILE A CA 1
ATOM 643 C C . ILE A 1 89 ? -15.031 1.089 13.453 1.00 94.88 89 ILE A C 1
ATOM 645 O O . ILE A 1 89 ? -14.546 1.208 14.580 1.00 94.88 89 ILE A O 1
ATOM 649 N N . GLY A 1 90 ? -16.340 1.064 13.212 1.00 89.75 90 GLY A N 1
ATOM 650 C CA . GLY A 1 90 ? -17.365 1.018 14.252 1.00 89.75 90 GLY A CA 1
ATOM 651 C C . GLY A 1 90 ? -17.754 -0.418 14.626 1.00 89.75 90 GLY A C 1
ATOM 652 O O . GLY A 1 90 ? -17.346 -1.348 13.928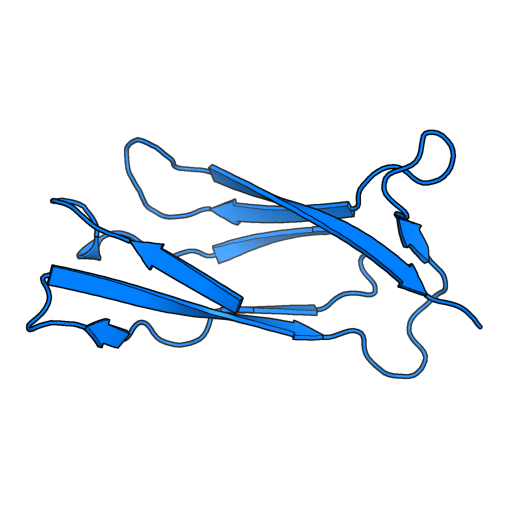 1.00 89.75 90 GLY A O 1
ATOM 653 N N . PRO A 1 91 ? -18.501 -0.591 15.730 1.00 78.69 91 PRO A N 1
ATOM 654 C CA . PRO A 1 91 ? -19.125 -1.862 16.095 1.00 78.69 91 PRO A CA 1
ATOM 655 C C . PRO A 1 91 ? -20.216 -2.298 15.107 1.00 78.69 91 PRO A C 1
ATOM 657 O O . PRO A 1 91 ? -20.790 -1.419 14.421 1.00 78.69 91 PRO A O 1
#